Protein AF-A0A7V9SAH7-F1 (afdb_monomer)

Mean predicted aligned error: 5.74 Å

pLDDT: mean 84.26, std 14.5, range [35.28, 96.62]

Foldseek 3Di:
DDPQDWDKDWWAFPPPRDIWIWIWGQDPVRDIHTDDTDPQWDWAQDPPNPDGTWIAGVVGGTTDPPDD

Structure (mmCIF, N/CA/C/O backbone):
data_AF-A0A7V9SAH7-F1
#
_entry.id   AF-A0A7V9SAH7-F1
#
loop_
_atom_site.group_PDB
_atom_site.id
_atom_site.type_symbol
_atom_site.label_atom_id
_atom_site.label_alt_id
_atom_site.label_comp_id
_atom_site.label_asym_id
_atom_site.label_entity_id
_atom_site.label_seq_id
_atom_site.pdbx_PDB_i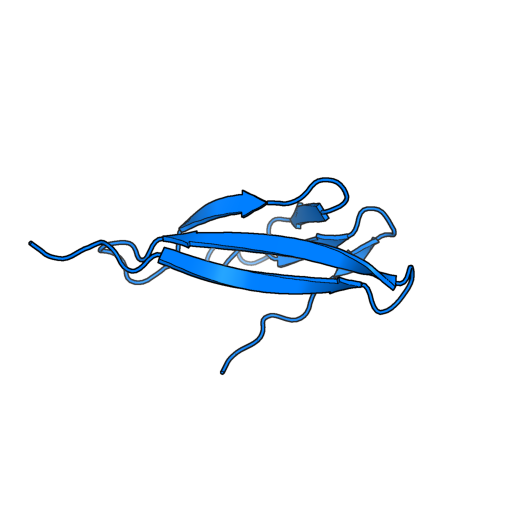ns_code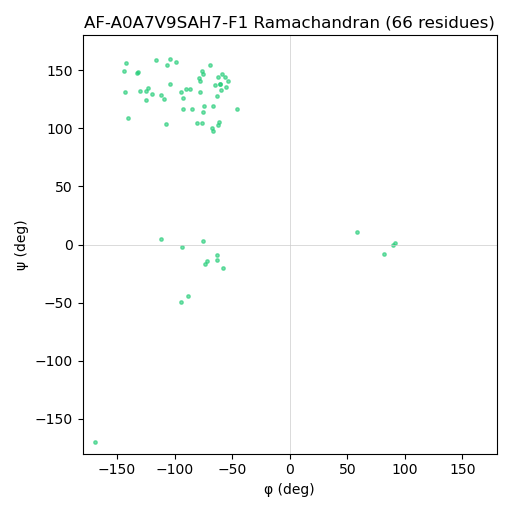
_atom_site.Cartn_x
_atom_site.Cartn_y
_atom_site.Cartn_z
_atom_site.occupancy
_atom_site.B_iso_or_equiv
_atom_site.auth_seq_id
_atom_site.auth_comp_id
_atom_site.auth_asym_id
_atom_site.auth_atom_id
_atom_site.pdbx_PDB_model_num
ATOM 1 N N . MET A 1 1 ? -21.708 13.274 12.791 1.00 35.28 1 MET A N 1
ATOM 2 C CA . MET A 1 1 ? -21.639 12.209 11.773 1.00 35.28 1 MET A CA 1
ATOM 3 C C . MET A 1 1 ? -20.171 12.033 11.482 1.00 35.28 1 MET A C 1
ATOM 5 O O . MET A 1 1 ? -19.596 12.891 10.828 1.00 35.28 1 MET A O 1
ATOM 9 N N . ASP A 1 2 ? -19.556 11.049 12.127 1.00 42.84 2 ASP A N 1
ATOM 10 C CA . ASP A 1 2 ? -18.111 10.856 12.079 1.00 42.84 2 ASP A CA 1
ATOM 11 C C . ASP A 1 2 ? -17.774 10.242 10.720 1.00 42.84 2 ASP A C 1
ATOM 13 O O . ASP A 1 2 ? -18.131 9.100 10.432 1.00 42.84 2 ASP A O 1
ATOM 17 N N . GLN A 1 3 ? -17.230 11.066 9.827 1.00 48.44 3 GLN A N 1
ATOM 18 C CA . GLN A 1 3 ? -16.671 10.614 8.563 1.00 48.44 3 GLN A CA 1
ATOM 19 C C . GLN A 1 3 ? -15.516 9.692 8.940 1.00 48.44 3 GLN A C 1
ATOM 21 O O . GLN A 1 3 ? -14.482 10.185 9.386 1.00 48.44 3 GLN A O 1
ATOM 26 N N . GLY A 1 4 ? -15.715 8.374 8.838 1.00 58.00 4 GLY A N 1
ATOM 27 C CA . GLY A 1 4 ? -14.659 7.395 9.082 1.00 58.00 4 GLY A CA 1
ATOM 28 C C . GLY A 1 4 ? -13.399 7.865 8.367 1.00 58.00 4 GLY A C 1
ATOM 29 O O . GLY A 1 4 ? -13.432 8.098 7.160 1.00 58.00 4 GLY A O 1
ATOM 30 N N . ALA A 1 5 ? -12.345 8.161 9.130 1.00 74.56 5 ALA A N 1
ATOM 31 C CA . ALA A 1 5 ? -11.219 8.925 8.617 1.00 74.56 5 ALA A CA 1
ATOM 32 C C . ALA A 1 5 ? -10.573 8.164 7.449 1.00 74.56 5 ALA A C 1
ATOM 34 O O . ALA A 1 5 ? -9.899 7.149 7.647 1.00 74.56 5 ALA A O 1
ATOM 35 N N . HIS A 1 6 ? -10.817 8.636 6.225 1.00 82.69 6 HIS A N 1
ATOM 36 C CA . HIS A 1 6 ? -10.161 8.127 5.032 1.00 82.69 6 HIS A CA 1
ATOM 37 C C . HIS A 1 6 ? -8.727 8.646 5.025 1.00 82.69 6 HIS A C 1
ATOM 39 O O . HIS A 1 6 ? -8.486 9.852 5.006 1.00 82.69 6 HIS A O 1
ATOM 45 N N . ILE A 1 7 ? -7.770 7.725 5.050 1.00 85.69 7 ILE A N 1
ATOM 46 C CA . ILE A 1 7 ? -6.346 8.042 5.049 1.00 85.69 7 ILE A CA 1
ATOM 47 C C . ILE A 1 7 ? -5.815 7.688 3.667 1.00 85.69 7 ILE A C 1
ATOM 49 O O . ILE A 1 7 ? -5.611 6.516 3.345 1.00 85.69 7 ILE A O 1
ATOM 53 N N . GLU A 1 8 ? -5.589 8.698 2.836 1.00 89.19 8 GLU A N 1
ATOM 54 C CA . GLU A 1 8 ? -4.909 8.521 1.558 1.00 89.19 8 GLU A CA 1
ATOM 55 C C . GLU A 1 8 ? -3.399 8.694 1.733 1.00 89.19 8 GLU A C 1
ATOM 57 O O . GLU A 1 8 ? -2.931 9.623 2.391 1.00 89.19 8 GLU A O 1
ATOM 62 N N . ARG A 1 9 ? -2.620 7.777 1.156 1.00 87.88 9 ARG A N 1
ATOM 63 C CA . ARG A 1 9 ? -1.157 7.779 1.240 1.00 87.88 9 ARG A CA 1
ATOM 64 C C . ARG A 1 9 ? -0.542 7.637 -0.139 1.00 87.88 9 ARG A C 1
ATOM 66 O O . ARG A 1 9 ? -0.892 6.726 -0.890 1.00 87.88 9 ARG A O 1
ATOM 73 N N . VAL A 1 10 ? 0.427 8.497 -0.443 1.00 91.75 10 VAL A N 1
ATOM 74 C CA . VAL A 1 10 ? 1.223 8.410 -1.671 1.00 91.75 10 VAL A CA 1
ATOM 75 C C . VAL A 1 10 ? 2.285 7.324 -1.518 1.00 91.75 10 VAL A C 1
ATOM 77 O O . VAL A 1 10 ? 3.034 7.287 -0.545 1.00 91.75 10 VAL A O 1
ATOM 80 N N . LEU A 1 11 ? 2.369 6.449 -2.512 1.00 92.69 11 LEU A N 1
ATOM 81 C CA . LEU A 1 11 ? 3.375 5.404 -2.632 1.00 92.69 11 LEU A CA 1
ATOM 82 C C . LEU A 1 11 ? 4.401 5.810 -3.681 1.00 92.69 11 LEU A C 1
ATOM 84 O O . LEU A 1 11 ? 4.040 6.277 -4.765 1.00 92.69 11 LEU A O 1
ATOM 88 N N . ARG A 1 12 ? 5.679 5.563 -3.395 1.00 93.75 12 ARG A N 1
ATOM 89 C CA . ARG A 1 12 ? 6.759 5.752 -4.363 1.00 93.75 12 ARG A CA 1
ATOM 90 C C . ARG A 1 12 ? 7.784 4.638 -4.246 1.00 93.75 12 ARG A C 1
ATOM 92 O O . ARG A 1 12 ? 8.590 4.588 -3.315 1.00 93.75 12 ARG A O 1
ATOM 99 N N . CYS A 1 13 ? 7.804 3.774 -5.253 1.00 93.75 13 CYS A N 1
ATOM 100 C CA . CYS A 1 13 ? 8.761 2.689 -5.319 1.00 93.75 13 CYS A CA 1
ATOM 101 C C . CYS A 1 13 ? 10.181 3.233 -5.508 1.00 93.75 13 CYS A C 1
ATOM 103 O O . CYS A 1 13 ? 10.495 3.825 -6.536 1.00 93.75 13 CYS A O 1
ATOM 105 N N . ARG A 1 14 ? 11.079 2.953 -4.560 1.00 92.81 14 ARG A N 1
ATOM 106 C CA . ARG A 1 14 ? 12.489 3.375 -4.641 1.00 92.81 14 ARG A CA 1
ATOM 107 C C . ARG A 1 14 ? 13.317 2.609 -5.680 1.00 92.81 14 ARG A C 1
ATOM 109 O O . ARG A 1 14 ? 14.406 3.046 -6.019 1.00 92.81 14 ARG A O 1
ATOM 116 N N . LYS A 1 15 ? 12.809 1.476 -6.181 1.00 94.12 15 LYS A N 1
ATOM 117 C CA . LYS A 1 15 ? 13.505 0.618 -7.154 1.00 94.12 15 LYS A CA 1
ATOM 118 C C . LYS A 1 15 ? 13.129 0.927 -8.604 1.00 94.12 15 LYS A C 1
ATOM 120 O O . LYS A 1 15 ? 14.005 1.052 -9.444 1.00 94.12 15 LYS A O 1
ATOM 125 N N . CYS A 1 16 ? 11.831 1.008 -8.909 1.00 95.94 16 CYS A N 1
ATOM 126 C CA . CYS A 1 16 ? 11.339 1.223 -10.279 1.00 95.94 16 CYS A CA 1
ATOM 127 C C . CYS A 1 16 ? 10.682 2.594 -10.490 1.00 95.94 16 CYS A C 1
ATOM 129 O O . CYS A 1 16 ? 10.118 2.840 -11.549 1.00 95.94 16 CYS A O 1
ATOM 131 N N . PHE A 1 17 ? 10.713 3.461 -9.471 1.00 94.44 17 PHE A N 1
ATOM 132 C CA . PHE A 1 17 ? 10.169 4.825 -9.487 1.00 94.44 17 PHE A CA 1
ATOM 133 C C . PHE A 1 17 ? 8.671 4.943 -9.791 1.00 94.44 17 PHE A C 1
ATOM 135 O O . PHE A 1 17 ? 8.168 6.052 -9.951 1.00 94.44 17 PHE A O 1
ATOM 142 N N . ARG A 1 18 ? 7.936 3.824 -9.804 1.00 94.69 18 ARG A N 1
ATOM 143 C CA . ARG A 1 18 ? 6.476 3.818 -9.896 1.00 94.69 18 ARG A CA 1
ATOM 144 C C . ARG A 1 18 ? 5.875 4.569 -8.712 1.00 94.69 18 ARG A C 1
ATOM 146 O O . ARG A 1 18 ? 6.221 4.286 -7.564 1.00 94.69 18 ARG A O 1
ATOM 153 N N . SER A 1 19 ? 4.932 5.451 -9.013 1.00 94.94 19 SER A N 1
ATOM 154 C CA . SER A 1 19 ? 4.108 6.138 -8.024 1.00 94.94 19 SER A CA 1
ATOM 155 C C . SER A 1 19 ? 2.689 5.579 -8.026 1.00 94.94 19 SER A C 1
ATOM 157 O O . SER A 1 19 ? 2.226 5.039 -9.032 1.00 94.94 19 SER A O 1
ATOM 159 N N . GLY A 1 20 ? 2.006 5.707 -6.899 1.00 94.19 20 GLY A N 1
ATOM 160 C CA . GLY A 1 20 ? 0.606 5.336 -6.753 1.00 94.19 20 GLY A CA 1
ATOM 161 C C . GLY A 1 20 ? 0.051 5.845 -5.435 1.00 94.19 20 GLY A C 1
ATOM 162 O O . GLY A 1 20 ? 0.704 6.613 -4.732 1.00 94.19 20 GLY A O 1
ATOM 163 N N . THR A 1 21 ? -1.142 5.392 -5.095 1.00 93.56 21 THR A N 1
ATOM 164 C CA . THR A 1 21 ? -1.825 5.721 -3.847 1.00 93.56 21 THR A CA 1
ATOM 165 C C . THR A 1 21 ? -2.361 4.463 -3.174 1.00 93.56 21 THR A C 1
ATOM 167 O O . THR A 1 21 ? -2.703 3.478 -3.840 1.00 93.56 21 THR A O 1
ATOM 170 N N . ALA A 1 22 ? -2.402 4.499 -1.846 1.00 92.25 22 ALA A N 1
ATOM 171 C CA . ALA A 1 22 ? -3.130 3.563 -1.005 1.00 92.25 22 ALA A CA 1
ATOM 172 C C . ALA A 1 22 ? -4.166 4.343 -0.198 1.00 92.25 22 ALA A C 1
ATOM 174 O O . ALA A 1 22 ? -3.823 5.330 0.453 1.00 92.25 22 ALA A O 1
ATOM 175 N N . THR A 1 23 ? -5.410 3.883 -0.220 1.00 91.31 23 THR A N 1
ATOM 176 C CA . THR A 1 23 ? -6.502 4.473 0.553 1.00 91.31 23 THR A CA 1
ATOM 177 C C . THR A 1 23 ? -6.881 3.521 1.664 1.00 91.31 23 THR A C 1
ATOM 179 O O . THR A 1 23 ? -7.201 2.356 1.411 1.00 91.31 23 THR A O 1
ATOM 182 N N . TRP A 1 24 ? -6.862 4.030 2.886 1.00 88.88 24 TRP A N 1
ATOM 183 C CA . TRP A 1 24 ? -7.221 3.300 4.086 1.00 88.88 24 TRP A CA 1
ATOM 184 C C . TRP A 1 24 ? -8.450 3.915 4.740 1.00 88.88 24 TRP A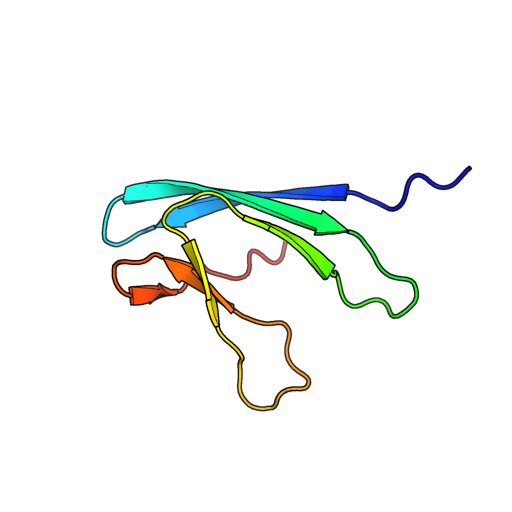 C 1
ATOM 186 O O . TRP A 1 24 ? -8.747 5.093 4.550 1.00 88.88 24 TRP A O 1
ATOM 196 N N . GLU A 1 25 ? -9.130 3.122 5.549 1.00 87.94 25 GLU A N 1
ATOM 197 C CA . GLU A 1 25 ? -10.225 3.560 6.401 1.00 87.94 25 GLU A CA 1
ATOM 198 C C . GLU A 1 25 ? -9.929 3.180 7.846 1.00 87.94 25 GLU A C 1
ATOM 200 O O . GLU A 1 25 ? -9.524 2.049 8.140 1.00 87.94 25 GLU A O 1
ATOM 205 N N . ALA A 1 26 ? -10.099 4.144 8.749 1.00 84.31 26 ALA A N 1
ATOM 206 C CA . ALA A 1 26 ? -10.037 3.884 10.176 1.00 84.31 26 ALA A CA 1
ATOM 207 C C . ALA A 1 26 ? -11.167 2.925 10.575 1.00 84.31 26 ALA A C 1
ATOM 209 O O . ALA A 1 26 ? -12.336 3.164 10.280 1.00 84.31 26 ALA A O 1
ATOM 210 N N . THR A 1 27 ? -10.820 1.842 11.266 1.00 81.00 27 THR A N 1
ATOM 211 C CA . THR A 1 27 ? -11.804 0.877 11.764 1.00 81.00 27 THR A CA 1
ATOM 212 C C . THR A 1 27 ? -12.025 1.058 13.261 1.00 81.00 27 THR A C 1
ATOM 214 O O . THR A 1 27 ? -11.165 1.572 13.980 1.00 81.00 27 THR A O 1
ATOM 217 N N . SER A 1 28 ? -13.158 0.564 13.764 1.00 80.44 28 SER A N 1
ATOM 218 C CA . SER A 1 28 ? -13.491 0.592 15.194 1.00 80.44 28 SER A CA 1
ATOM 219 C C . SER A 1 28 ? -12.537 -0.226 16.074 1.00 80.44 28 SER A C 1
ATOM 221 O O . SER A 1 28 ? -12.579 -0.100 17.294 1.00 80.44 28 SER A O 1
ATOM 223 N N . THR A 1 29 ? -11.689 -1.076 15.484 1.00 77.62 29 THR A N 1
ATOM 224 C CA . THR A 1 29 ? -10.684 -1.880 16.197 1.00 77.62 29 THR A CA 1
ATOM 225 C C . THR A 1 29 ? -9.314 -1.200 16.262 1.00 77.62 29 THR A C 1
ATOM 227 O O . THR A 1 29 ? -8.391 -1.748 16.861 1.00 77.62 29 THR A O 1
ATOM 230 N N . GLY A 1 30 ? -9.161 -0.019 15.650 1.00 73.94 30 GLY A N 1
ATOM 231 C CA . GLY A 1 30 ? -7.914 0.750 15.619 1.00 73.94 30 GLY A CA 1
ATOM 232 C C . GLY A 1 30 ? -6.910 0.306 14.549 1.00 73.94 30 GLY A C 1
ATOM 233 O O . GLY A 1 30 ? -5.926 1.004 14.317 1.00 73.94 30 GLY A O 1
ATOM 234 N N . ALA A 1 31 ? -7.154 -0.810 13.854 1.00 77.81 31 ALA A N 1
ATOM 235 C CA . ALA A 1 31 ? -6.329 -1.250 12.730 1.00 77.81 31 ALA A CA 1
ATOM 236 C C . ALA A 1 31 ? -6.912 -0.715 11.407 1.00 77.81 31 ALA A C 1
ATOM 238 O O . ALA A 1 31 ? -8.033 -1.091 11.059 1.00 77.81 31 ALA A O 1
ATOM 239 N N . PRO A 1 32 ? -6.207 0.142 10.647 1.00 82.00 32 PRO A N 1
ATOM 240 C CA . PRO A 1 32 ? -6.748 0.680 9.404 1.00 82.00 32 PRO A CA 1
ATOM 241 C C . PRO A 1 32 ? -6.965 -0.430 8.365 1.00 82.00 32 PRO A C 1
ATOM 243 O O . PRO A 1 32 ? -6.109 -1.297 8.169 1.00 82.00 32 PRO A O 1
ATOM 246 N N . ALA A 1 33 ? -8.101 -0.391 7.672 1.00 85.00 33 ALA A N 1
ATOM 247 C CA . ALA A 1 33 ? -8.423 -1.311 6.586 1.00 85.00 33 ALA A CA 1
ATOM 248 C C . ALA A 1 33 ? -8.028 -0.701 5.235 1.00 85.00 33 ALA A C 1
ATOM 250 O O . ALA A 1 33 ? -8.362 0.445 4.951 1.00 85.00 33 ALA A O 1
ATOM 251 N N . LEU A 1 34 ? -7.322 -1.457 4.388 1.00 88.12 34 LEU A N 1
ATOM 252 C CA . LEU A 1 34 ? -6.984 -1.020 3.029 1.00 88.12 34 LEU A CA 1
ATOM 253 C C . LEU A 1 34 ? -8.224 -1.128 2.133 1.00 88.12 34 LEU A C 1
ATOM 255 O O . LEU A 1 34 ? -8.668 -2.240 1.842 1.00 88.12 34 LEU A O 1
ATOM 259 N N . LEU A 1 35 ? -8.742 0.007 1.666 1.00 90.31 35 LEU A N 1
ATOM 260 C CA . LEU A 1 35 ? -9.899 0.073 0.770 1.00 90.31 35 LEU A CA 1
ATOM 261 C C . LEU A 1 35 ? -9.500 -0.002 -0.702 1.00 90.31 35 LEU A C 1
ATOM 263 O O . LEU A 1 35 ? -10.132 -0.702 -1.491 1.00 90.31 35 LEU A O 1
ATOM 267 N N . ALA A 1 36 ? -8.453 0.731 -1.078 1.00 91.81 36 ALA A N 1
ATOM 268 C CA . ALA A 1 36 ? -8.025 0.835 -2.465 1.00 91.81 36 ALA A CA 1
ATOM 269 C C . ALA A 1 36 ? -6.506 0.917 -2.577 1.00 91.81 36 ALA A C 1
ATOM 271 O O . ALA A 1 36 ? -5.816 1.448 -1.705 1.00 91.81 36 ALA A O 1
ATOM 272 N N . LEU A 1 37 ? -5.989 0.392 -3.684 1.00 93.38 37 LEU A N 1
ATOM 273 C CA . LEU A 1 37 ? -4.571 0.393 -3.995 1.00 93.38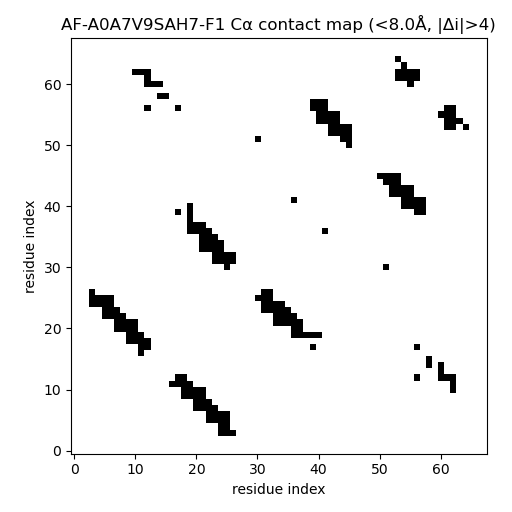 37 LEU A CA 1
ATOM 274 C C . LEU A 1 37 ? -4.380 0.610 -5.495 1.00 93.38 37 LEU A C 1
ATOM 276 O O . LEU A 1 37 ? -5.015 -0.051 -6.319 1.00 93.38 37 LEU A O 1
ATOM 280 N N . SER A 1 38 ? -3.500 1.543 -5.846 1.00 95.31 38 SER A N 1
ATOM 281 C CA . SER A 1 38 ? -3.130 1.798 -7.236 1.00 95.31 38 SER A CA 1
ATOM 282 C C . SER A 1 38 ? -2.551 0.554 -7.916 1.00 95.31 38 SER A C 1
ATOM 284 O O . SER A 1 38 ? -1.831 -0.236 -7.304 1.00 95.31 38 SER A O 1
ATOM 286 N N . ARG A 1 39 ? -2.806 0.409 -9.224 1.00 95.31 39 ARG A N 1
ATOM 287 C CA . ARG A 1 39 ? -2.207 -0.661 -10.041 1.00 95.31 39 ARG A CA 1
ATOM 288 C C . ARG A 1 39 ? -0.678 -0.616 -9.967 1.00 95.31 39 ARG A C 1
ATOM 290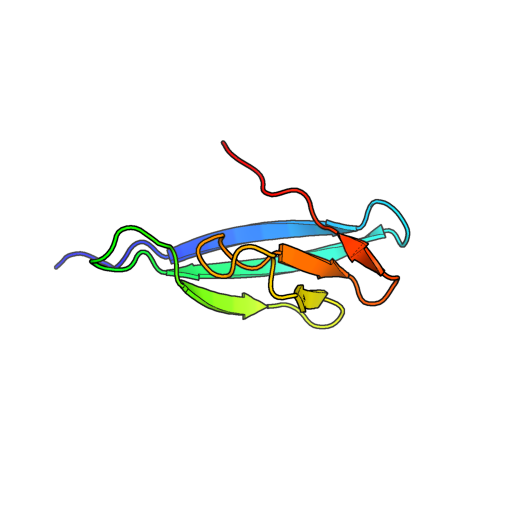 O O . ARG A 1 39 ? -0.079 0.459 -9.971 1.00 95.31 39 ARG A O 1
ATOM 297 N N . GLY A 1 40 ? -0.042 -1.785 -9.976 1.00 95.38 40 GLY A N 1
ATOM 298 C CA . GLY A 1 40 ? 1.412 -1.890 -9.823 1.00 95.38 40 GLY A CA 1
ATOM 299 C C . GLY A 1 40 ? 1.883 -2.069 -8.376 1.00 95.38 40 GLY A C 1
ATOM 300 O O . GLY A 1 40 ? 3.094 -2.101 -8.127 1.00 95.38 40 GLY A O 1
ATOM 301 N N . PHE A 1 41 ? 0.936 -2.135 -7.440 1.00 95.50 41 PHE A N 1
ATOM 302 C CA . PHE A 1 41 ? 1.151 -2.402 -6.028 1.00 95.50 41 PHE A CA 1
ATOM 303 C C . PHE A 1 41 ? 0.161 -3.471 -5.560 1.00 95.50 41 PHE A C 1
ATOM 305 O O . PHE A 1 41 ? -0.973 -3.535 -6.035 1.00 95.50 41 PHE A O 1
ATOM 312 N N . HIS A 1 42 ? 0.581 -4.294 -4.607 1.00 94.94 42 HIS A N 1
ATOM 313 C CA . HIS A 1 42 ? -0.241 -5.339 -4.011 1.00 94.94 42 HIS A CA 1
ATOM 314 C C . HIS A 1 42 ? 0.040 -5.466 -2.513 1.00 94.94 42 HIS A C 1
ATOM 316 O O . HIS A 1 42 ? 1.1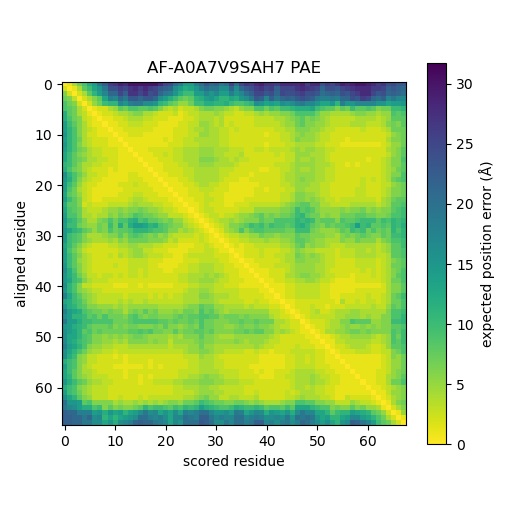09 -5.105 -2.022 1.00 94.94 42 HIS A O 1
ATOM 322 N N . ARG A 1 43 ? -0.936 -6.002 -1.778 1.00 92.31 43 ARG A N 1
ATOM 323 C CA . ARG A 1 43 ? -0.771 -6.335 -0.362 1.00 92.31 43 ARG A CA 1
ATOM 324 C C . ARG A 1 43 ? 0.013 -7.637 -0.207 1.00 92.31 43 ARG A C 1
ATOM 326 O O . ARG A 1 43 ? -0.231 -8.600 -0.937 1.00 92.31 43 ARG A O 1
ATOM 333 N N . ARG A 1 44 ? 0.894 -7.696 0.783 1.00 91.25 44 ARG A N 1
ATOM 334 C CA . ARG A 1 44 ? 1.592 -8.911 1.205 1.00 91.25 44 ARG A CA 1
ATOM 335 C C . ARG A 1 44 ? 1.346 -9.131 2.691 1.00 91.25 44 ARG A C 1
ATOM 337 O O . ARG A 1 44 ? 1.600 -8.249 3.505 1.00 91.25 44 ARG A O 1
ATOM 344 N N . ALA A 1 45 ? 0.834 -10.309 3.040 1.00 87.56 45 ALA A N 1
ATOM 345 C CA . ALA A 1 45 ? 0.669 -10.685 4.438 1.00 87.56 45 ALA A CA 1
ATOM 346 C C . ALA A 1 45 ? 2.037 -10.697 5.139 1.00 87.56 45 ALA A C 1
ATOM 348 O O . ALA A 1 45 ? 3.023 -11.169 4.568 1.00 87.56 45 ALA A O 1
ATOM 349 N N . ARG A 1 46 ? 2.086 -10.177 6.367 1.00 85.38 46 ARG A N 1
ATOM 350 C CA . ARG A 1 46 ? 3.269 -10.238 7.230 1.00 85.38 46 ARG A CA 1
ATOM 351 C C . ARG A 1 46 ? 3.133 -11.372 8.238 1.00 85.38 46 ARG A C 1
ATOM 353 O O . ARG A 1 46 ? 2.028 -11.813 8.541 1.00 85.38 46 ARG A O 1
ATOM 360 N N . LEU A 1 47 ? 4.271 -11.837 8.746 1.00 83.62 47 LEU A N 1
ATOM 361 C CA . LEU A 1 47 ? 4.327 -12.766 9.867 1.00 83.62 47 LEU A CA 1
ATOM 362 C C . LEU A 1 47 ? 4.929 -12.043 11.080 1.00 83.62 47 LEU A C 1
ATOM 364 O O . LEU A 1 47 ? 6.001 -11.453 10.936 1.00 83.62 47 LEU A O 1
ATOM 368 N N . PRO A 1 48 ? 4.269 -12.084 12.253 1.00 84.88 48 PRO A N 1
ATOM 369 C CA . PRO A 1 48 ? 2.980 -12.736 12.533 1.00 84.88 48 PRO A CA 1
ATOM 370 C C . PRO A 1 48 ? 1.782 -12.039 11.854 1.00 84.88 48 PRO A C 1
ATOM 372 O O . PRO A 1 48 ? 1.822 -10.839 11.598 1.00 84.88 48 PRO A O 1
ATOM 375 N N . LEU A 1 49 ? 0.699 -12.791 11.595 1.00 80.75 49 LEU A N 1
ATOM 376 C CA . LEU A 1 49 ? -0.520 -12.305 10.909 1.00 80.75 49 LEU A CA 1
ATOM 377 C C . LEU A 1 49 ? -1.275 -11.197 11.670 1.00 80.75 49 LEU A C 1
ATOM 379 O O . LEU A 1 49 ? -2.215 -10.618 11.135 1.00 80.75 49 LEU A O 1
ATOM 383 N N . SER A 1 50 ? -0.882 -10.917 12.914 1.00 79.44 50 SER A N 1
ATOM 384 C CA . SER A 1 50 ? -1.377 -9.789 13.704 1.00 79.44 50 SER A CA 1
ATOM 385 C C . SER A 1 50 ? -0.829 -8.437 13.237 1.00 79.44 50 SER A C 1
ATOM 387 O O . SER A 1 50 ? -1.383 -7.404 13.607 1.00 79.44 50 SER A O 1
ATOM 389 N N . LEU A 1 51 ? 0.248 -8.418 12.444 1.00 78.19 51 LEU A N 1
ATOM 390 C CA . LEU A 1 51 ? 0.791 -7.188 11.873 1.00 78.19 51 LEU A CA 1
ATOM 391 C C . LEU A 1 51 ? -0.035 -6.735 10.657 1.00 78.19 51 LEU A C 1
ATOM 393 O O . LEU A 1 51 ? -0.435 -7.578 9.847 1.00 78.19 51 LEU A O 1
ATOM 397 N N . PRO A 1 52 ? -0.231 -5.415 10.461 1.00 77.69 52 PRO A N 1
ATOM 398 C CA . PRO A 1 52 ? -0.818 -4.890 9.234 1.00 77.69 52 PRO A CA 1
ATOM 399 C C . PRO A 1 52 ? -0.061 -5.386 7.990 1.00 77.69 52 PRO A C 1
ATOM 401 O O . PRO A 1 52 ? 1.174 -5.484 8.024 1.00 77.69 52 PRO A O 1
ATOM 404 N N . PRO A 1 53 ? -0.770 -5.713 6.893 1.00 83.56 53 PRO A N 1
ATOM 405 C CA . PRO A 1 53 ? -0.136 -6.194 5.673 1.00 83.56 53 PRO A CA 1
ATOM 406 C C . PRO A 1 53 ? 0.793 -5.130 5.085 1.00 83.56 53 PRO A C 1
ATOM 408 O O . PRO A 1 53 ? 0.485 -3.941 5.093 1.00 83.56 53 PRO A O 1
ATOM 411 N N . GLU A 1 54 ? 1.907 -5.578 4.513 1.00 89.81 54 GLU A N 1
ATOM 412 C CA . GLU A 1 54 ? 2.822 -4.708 3.784 1.00 89.81 54 GLU A CA 1
ATOM 413 C C . GLU A 1 54 ? 2.247 -4.343 2.418 1.00 89.81 54 GLU A C 1
ATOM 415 O O . GLU A 1 54 ? 1.621 -5.176 1.754 1.00 89.81 54 GLU A O 1
ATOM 420 N N . ILE A 1 55 ? 2.535 -3.135 1.945 1.00 93.00 55 ILE A N 1
ATOM 421 C CA . ILE A 1 55 ? 2.318 -2.778 0.544 1.00 93.00 55 ILE A CA 1
ATOM 422 C C . ILE A 1 55 ? 3.607 -3.028 -0.232 1.00 93.00 55 ILE A C 1
ATOM 424 O O . ILE A 1 55 ? 4.666 -2.515 0.115 1.00 93.00 55 ILE A O 1
ATOM 428 N N . VAL A 1 56 ? 3.529 -3.796 -1.313 1.00 95.25 56 VAL A N 1
ATOM 429 C CA . VAL A 1 56 ? 4.680 -4.179 -2.136 1.00 95.25 56 VAL A CA 1
ATOM 430 C C . VAL A 1 56 ? 4.437 -3.741 -3.574 1.00 95.25 56 VAL A C 1
ATOM 432 O O . VAL A 1 56 ? 3.351 -3.916 -4.116 1.00 95.25 56 VAL A O 1
ATOM 435 N N . CYS A 1 57 ? 5.445 -3.147 -4.207 1.00 96.38 57 CYS A N 1
ATOM 436 C CA . CYS A 1 57 ? 5.404 -2.852 -5.637 1.00 96.38 57 CYS A CA 1
ATOM 437 C C . CYS A 1 57 ? 5.640 -4.133 -6.451 1.00 96.38 57 CYS A C 1
ATOM 439 O O . CYS A 1 57 ? 6.427 -4.983 -6.039 1.00 96.38 57 CYS A O 1
ATOM 441 N N . ASP A 1 58 ? 5.063 -4.242 -7.646 1.00 96.62 58 ASP A N 1
ATOM 442 C CA . ASP A 1 58 ? 5.215 -5.416 -8.523 1.00 96.62 58 ASP A CA 1
ATOM 443 C C . ASP A 1 58 ? 6.673 -5.740 -8.895 1.00 96.62 58 ASP A C 1
ATOM 445 O O . ASP A 1 58 ? 6.999 -6.877 -9.219 1.00 96.62 58 ASP A O 1
ATOM 449 N N . CYS A 1 59 ? 7.595 -4.778 -8.773 1.00 95.88 59 CYS A N 1
ATOM 450 C CA . CYS A 1 59 ? 9.034 -5.031 -8.923 1.00 95.88 59 CYS A CA 1
ATOM 451 C C . CYS A 1 59 ? 9.685 -5.747 -7.713 1.00 95.88 59 CYS A C 1
ATOM 453 O O . CYS A 1 59 ? 10.914 -5.913 -7.674 1.00 95.88 59 CYS A O 1
ATOM 455 N N . GLY A 1 60 ? 8.877 -6.109 -6.712 1.00 94.19 60 GLY A N 1
ATOM 456 C CA . GLY A 1 60 ? 9.245 -6.792 -5.473 1.00 94.19 60 GLY A CA 1
ATOM 457 C C . GLY A 1 60 ? 9.626 -5.873 -4.310 1.00 94.19 60 GLY A C 1
ATOM 458 O O . GLY A 1 60 ? 9.948 -6.371 -3.236 1.00 94.19 60 GLY A O 1
ATOM 459 N N . MET A 1 61 ? 9.616 -4.549 -4.497 1.00 95.00 61 MET A N 1
ATOM 460 C CA . MET A 1 61 ? 10.068 -3.605 -3.471 1.00 95.00 61 MET A CA 1
ATOM 461 C C . MET A 1 61 ? 8.949 -3.268 -2.480 1.00 95.00 61 MET A C 1
ATOM 463 O O . MET A 1 61 ? 7.957 -2.636 -2.860 1.00 95.00 61 MET A O 1
ATOM 467 N N . ALA A 1 62 ? 9.142 -3.632 -1.212 1.00 92.88 62 ALA A N 1
ATOM 468 C CA . ALA A 1 62 ? 8.304 -3.184 -0.104 1.00 92.88 62 ALA A CA 1
ATOM 469 C C . ALA A 1 62 ? 8.239 -1.650 -0.049 1.00 92.88 62 ALA A C 1
ATOM 471 O O . ALA A 1 62 ? 9.246 -0.961 -0.242 1.00 92.88 62 ALA A O 1
ATOM 472 N N . GLN A 1 63 ? 7.038 -1.119 0.155 1.00 90.69 63 GLN A N 1
ATOM 473 C CA . GLN A 1 63 ? 6.821 0.290 0.441 1.00 90.69 63 GLN A CA 1
ATOM 474 C C . GLN A 1 63 ? 6.958 0.489 1.951 1.00 90.69 63 GLN A C 1
ATOM 476 O O . GLN A 1 63 ? 6.413 -0.313 2.707 1.00 90.69 63 GLN A O 1
ATOM 481 N N . PRO A 1 64 ? 7.700 1.513 2.399 1.00 82.50 64 PRO A N 1
ATOM 482 C CA . PRO A 1 64 ? 7.814 1.791 3.820 1.00 82.50 64 PRO A CA 1
ATOM 483 C C . PRO A 1 64 ? 6.431 2.103 4.391 1.00 82.50 64 PRO A C 1
ATOM 485 O O . PRO A 1 64 ? 5.656 2.849 3.785 1.00 82.50 64 PRO A O 1
ATOM 488 N N . ASP A 1 65 ? 6.150 1.569 5.576 1.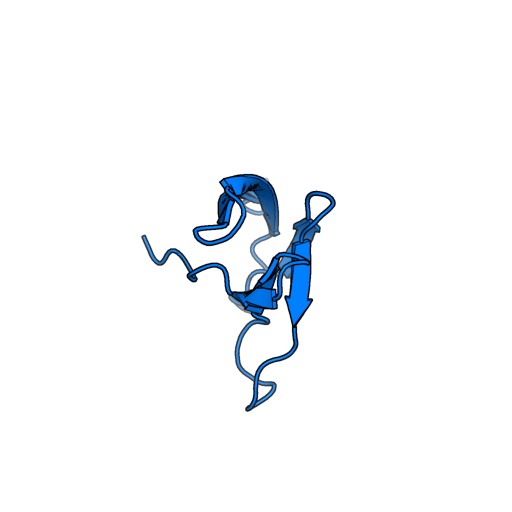00 67.88 65 ASP A N 1
ATOM 489 C CA . ASP A 1 65 ? 5.051 2.073 6.383 1.00 67.88 65 ASP A CA 1
ATOM 490 C C . ASP A 1 65 ? 5.456 3.477 6.814 1.00 67.88 65 ASP A C 1
ATOM 492 O O . ASP A 1 65 ? 6.298 3.658 7.691 1.00 67.88 65 ASP A O 1
ATOM 496 N N . HIS A 1 66 ? 4.934 4.488 6.130 1.00 56.00 66 HIS A N 1
ATOM 497 C CA . HIS A 1 66 ? 5.084 5.854 6.595 1.00 56.00 66 HIS A CA 1
ATOM 498 C C . HIS A 1 66 ? 4.284 5.976 7.900 1.00 56.00 66 HIS A C 1
ATOM 500 O O . HIS A 1 66 ? 3.052 6.043 7.889 1.00 56.00 66 HIS A O 1
ATOM 506 N N . ILE A 1 67 ? 4.992 5.863 9.023 1.00 45.94 67 ILE A N 1
ATOM 507 C CA . ILE A 1 67 ? 4.558 6.381 10.315 1.00 45.94 67 ILE A CA 1
ATOM 508 C C . ILE A 1 67 ? 4.904 7.868 10.246 1.00 45.94 67 ILE A C 1
ATOM 510 O O . ILE A 1 67 ? 6.087 8.207 10.254 1.00 45.94 67 ILE A O 1
ATOM 514 N N . ASP A 1 68 ? 3.891 8.708 10.051 1.00 39.41 68 ASP A N 1
ATOM 515 C CA . ASP A 1 68 ? 3.957 10.098 10.514 1.00 39.41 68 ASP A CA 1
ATOM 516 C C . ASP A 1 68 ? 3.596 10.110 12.003 1.00 39.41 68 ASP A C 1
ATOM 518 O O . ASP A 1 68 ? 2.654 9.364 12.374 1.00 39.41 68 ASP A O 1
#

Secondary structure (DSSP, 8-state):
-----EEEEEEE-TTT--EEEEEEE--TTSSPEEEEE-TTEEEE--SSTTSPPEEEETTSPBPP----

Radius of gyration: 12.51 Å; Cα contacts (8 Å, |Δi|>4): 114; chains: 1; bounding box: 35×25×26 Å

Solvent-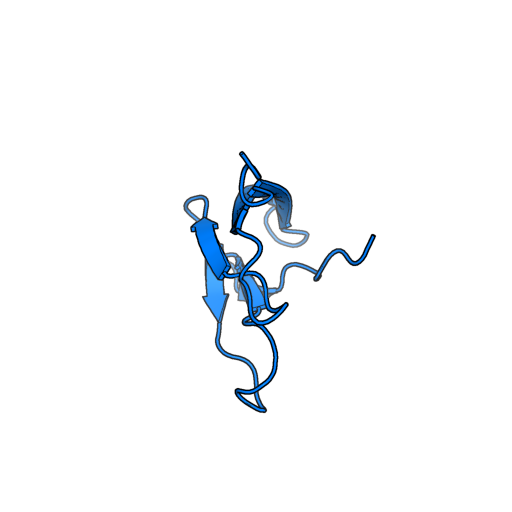accessible surface area (backbone atoms only — not comparable to full-atom values): 4347 Å² total; per-residue (Å²): 133,84,71,64,55,69,45,76,41,84,43,67,38,90,86,81,66,50,65,43,43,38,34,28,33,58,40,100,84,75,59,67,44,80,77,46,68,34,84,66,47,46,82,38,87,39,87,63,78,87,48,78,60,42,46,27,31,76,91,70,47,71,50,79,81,81,79,128

Sequence (68 aa):
MDQGAHIERVLRCRKCFRSGTATWEATSTGAPALLALSRGFHRRARLPLSLPPEIVCDCGMAQPDHID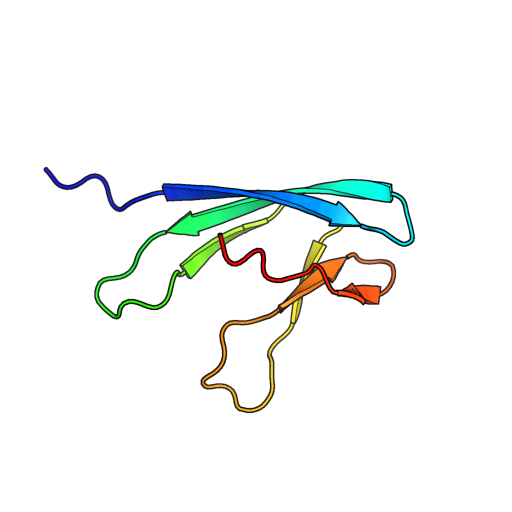

Nearest PDB structures (foldseek):
  9dtq-assembly1_B  TM=5.277E-01  e=2.428E+00  Homo sapiens
  6woo-assembly1_H  TM=3.930E-01  e=5.528E+00  Saccharomyces cerevisiae
  7r81-assembly1_K1  TM=4.147E-01  e=8.573E+00  Neurospora crassa
  8j4z-assembly1_E  TM=3.713E-01  e=5.528E+00  Homo sapiens
  7f5m-assembly1_B  TM=2.394E-01  e=7.272E+00  Saccharomyces cerevisiae S288C